Protein AF-A0A1H3RIX0-F1 (afdb_monomer_lite)

Structure (mmCIF, N/CA/C/O backbone):
data_AF-A0A1H3RIX0-F1
#
_entry.id   AF-A0A1H3RIX0-F1
#
loop_
_atom_site.group_PDB
_atom_site.id
_atom_site.type_symbol
_atom_site.label_atom_id
_atom_site.label_alt_id
_atom_site.label_comp_id
_atom_site.label_asym_id
_atom_site.label_entity_id
_atom_site.label_seq_id
_atom_site.pdbx_PDB_ins_code
_atom_site.Cartn_x
_atom_site.Cartn_y
_atom_site.Cartn_z
_atom_site.occupancy
_atom_site.B_iso_or_equiv
_atom_site.auth_seq_id
_atom_site.auth_comp_id
_atom_site.auth_asym_id
_atom_site.auth_atom_id
_atom_site.pdbx_PDB_model_num
ATOM 1 N N . ALA A 1 1 ? -14.037 -8.177 22.146 1.00 95.19 1 ALA A N 1
ATOM 2 C CA . ALA A 1 1 ? -15.132 -8.066 21.152 1.00 95.19 1 ALA A CA 1
ATOM 3 C C . ALA A 1 1 ? -14.592 -7.442 19.869 1.00 95.19 1 ALA A C 1
ATOM 5 O O . ALA A 1 1 ? -13.567 -6.767 19.934 1.00 95.19 1 ALA A O 1
ATOM 6 N N . VAL A 1 2 ? -15.252 -7.667 18.731 1.00 96.62 2 VAL A N 1
ATOM 7 C CA . VAL A 1 2 ? -14.844 -7.127 17.426 1.00 96.62 2 VAL A CA 1
ATOM 8 C C . VAL A 1 2 ? -16.074 -6.820 16.570 1.00 96.62 2 VAL A C 1
ATOM 10 O O . VAL A 1 2 ? -17.050 -7.566 16.636 1.00 96.62 2 VAL A O 1
ATOM 13 N N . ALA A 1 3 ? -16.045 -5.728 15.804 1.00 97.75 3 ALA A N 1
ATOM 14 C CA . ALA A 1 3 ? -17.119 -5.348 14.886 1.00 97.75 3 ALA A CA 1
ATOM 15 C C . ALA A 1 3 ? -16.592 -4.503 13.716 1.00 97.75 3 ALA A C 1
ATOM 17 O O . ALA A 1 3 ? -15.712 -3.665 13.907 1.00 97.75 3 ALA A O 1
ATOM 18 N N . PHE A 1 4 ? -17.166 -4.692 12.529 1.00 96.88 4 PHE A N 1
ATOM 19 C CA . PHE A 1 4 ? -16.934 -3.831 11.366 1.00 96.88 4 PHE A CA 1
ATOM 20 C C . PHE A 1 4 ? -17.996 -2.728 11.287 1.00 96.88 4 PHE A C 1
ATOM 22 O O . PHE A 1 4 ? -19.136 -2.932 11.713 1.00 96.88 4 PHE A O 1
ATOM 29 N N . SER A 1 5 ? -17.644 -1.573 10.719 1.00 95.25 5 SER A N 1
ATOM 30 C CA . SER A 1 5 ? -18.642 -0.590 10.287 1.00 95.25 5 SER A CA 1
ATOM 31 C C . SER A 1 5 ? -19.484 -1.139 9.122 1.00 95.25 5 SER A C 1
ATOM 33 O O . SER A 1 5 ? -18.999 -1.986 8.369 1.00 95.25 5 SER A O 1
ATOM 35 N N . PRO A 1 6 ? -20.729 -0.663 8.921 1.00 95.81 6 PRO A N 1
ATOM 36 C CA . PRO A 1 6 ? -21.583 -1.131 7.822 1.00 95.81 6 PRO A CA 1
ATOM 37 C C . PRO A 1 6 ? -20.980 -0.957 6.420 1.00 95.81 6 PRO A C 1
ATOM 39 O O . PRO A 1 6 ? -21.290 -1.733 5.523 1.00 95.81 6 PRO A O 1
ATOM 42 N N . ASP A 1 7 ? -20.117 0.045 6.231 1.00 93.31 7 ASP A N 1
ATOM 43 C CA . ASP A 1 7 ? -19.391 0.304 4.980 1.00 93.31 7 ASP A CA 1
ATOM 44 C C . ASP A 1 7 ? -18.050 -0.452 4.873 1.00 93.31 7 ASP A C 1
ATOM 46 O O . ASP A 1 7 ? -17.342 -0.312 3.878 1.00 93.31 7 ASP A O 1
ATOM 50 N N . GLY A 1 8 ? -17.675 -1.223 5.901 1.00 91.31 8 GLY A N 1
ATOM 51 C CA . GLY A 1 8 ? -16.440 -2.005 5.962 1.00 91.31 8 GLY A CA 1
ATOM 52 C C . GLY A 1 8 ? -15.149 -1.195 6.123 1.00 91.31 8 GLY A C 1
ATOM 53 O O . GLY A 1 8 ? -14.071 -1.784 6.149 1.00 91.31 8 GLY A O 1
ATOM 54 N N . ARG A 1 9 ? -15.218 0.138 6.246 1.00 91.38 9 ARG A N 1
ATOM 55 C CA . ARG A 1 9 ? -14.026 1.007 6.291 1.00 91.38 9 ARG A CA 1
ATOM 56 C C . ARG A 1 9 ? -13.367 1.091 7.662 1.00 91.38 9 ARG A C 1
ATOM 58 O O . ARG A 1 9 ? -12.218 1.519 7.750 1.00 91.38 9 ARG A O 1
ATOM 65 N N . LEU A 1 10 ? -14.067 0.699 8.723 1.00 93.56 10 LEU A N 1
ATOM 66 C CA . LEU A 1 10 ? -13.562 0.725 10.092 1.00 93.56 10 LEU A CA 1
ATOM 67 C C . LEU A 1 10 ? -13.717 -0.639 10.765 1.00 93.56 10 LEU A C 1
ATOM 69 O O . LEU A 1 10 ? -14.730 -1.323 10.606 1.00 93.56 10 LEU A O 1
ATOM 73 N N . LEU A 1 11 ? -12.733 -0.985 11.592 1.00 95.88 11 LEU A N 1
ATOM 74 C CA . LEU A 1 11 ? -12.788 -2.106 12.526 1.00 95.88 11 LEU A CA 1
ATOM 75 C C . LEU A 1 11 ? -12.686 -1.577 13.954 1.00 95.88 11 LEU A C 1
ATOM 77 O O . LEU A 1 11 ? -11.746 -0.864 14.299 1.00 95.88 11 LEU A O 1
ATOM 81 N N . ALA A 1 12 ? -13.635 -1.961 14.797 1.00 97.75 12 ALA A N 1
ATOM 82 C CA . ALA A 1 12 ? -13.587 -1.724 16.229 1.00 97.75 12 ALA A CA 1
ATOM 83 C C . ALA A 1 12 ? -13.158 -3.005 16.948 1.00 97.75 12 ALA A C 1
ATOM 85 O O . ALA A 1 12 ? -13.749 -4.069 16.752 1.00 97.75 12 ALA A O 1
ATOM 86 N N . THR A 1 13 ? -12.158 -2.900 17.820 1.00 98.12 13 THR A N 1
ATOM 87 C CA . THR A 1 13 ? -11.732 -3.989 18.713 1.00 98.12 13 THR A CA 1
ATOM 88 C C . THR A 1 13 ? -11.770 -3.520 20.159 1.00 98.12 13 THR A C 1
ATOM 90 O O . THR A 1 13 ? -11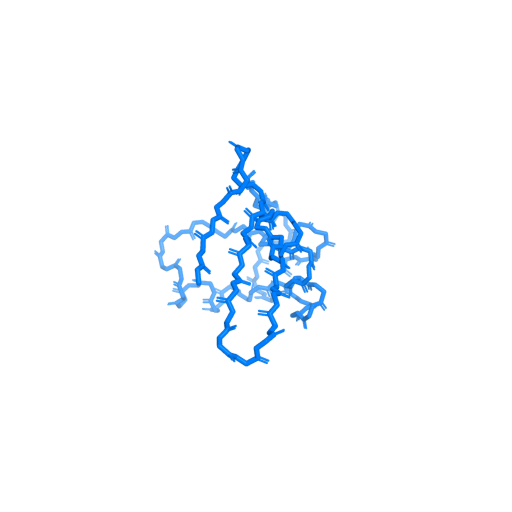.271 -2.436 20.452 1.00 98.12 13 THR A O 1
ATOM 93 N N . ALA A 1 14 ? -12.298 -4.346 21.062 1.00 97.88 14 ALA A N 1
ATOM 94 C CA . ALA A 1 14 ? -12.275 -4.108 22.507 1.00 97.88 14 ALA A CA 1
ATOM 95 C C . ALA A 1 14 ? -11.581 -5.269 23.230 1.00 97.88 14 ALA A C 1
ATOM 97 O O . ALA A 1 14 ? -11.907 -6.438 22.972 1.00 97.88 14 ALA A O 1
ATOM 98 N N . SER A 1 15 ? -10.648 -4.932 24.121 1.00 97.62 15 SER A N 1
ATOM 99 C CA . SER A 1 15 ? -9.752 -5.852 24.825 1.00 97.62 15 SER A CA 1
ATOM 100 C C . SER A 1 15 ? -10.024 -5.872 26.336 1.00 97.62 15 SER A C 1
ATOM 102 O O . SER A 1 15 ? -10.654 -4.972 26.890 1.00 97.62 15 SER A O 1
ATOM 104 N N . GLN A 1 16 ? -9.563 -6.931 27.009 1.00 97.88 16 GLN A N 1
ATOM 105 C CA . GLN A 1 16 ? -9.651 -7.058 28.471 1.00 97.88 16 GLN A CA 1
ATOM 106 C C . GLN A 1 16 ? -8.707 -6.095 29.205 1.00 97.88 16 GLN A C 1
ATOM 108 O O . GLN A 1 16 ? -8.899 -5.836 30.388 1.00 97.88 16 GLN A O 1
ATOM 113 N N . ASP A 1 17 ? -7.735 -5.513 28.500 1.00 97.12 17 ASP A N 1
ATOM 114 C CA . ASP A 1 17 ? -6.862 -4.444 29.006 1.00 97.12 17 ASP A CA 1
ATOM 115 C C . ASP A 1 17 ? -7.573 -3.083 29.164 1.00 97.12 17 ASP A C 1
ATOM 117 O O . ASP A 1 17 ? -6.921 -2.065 29.378 1.00 97.12 17 ASP A O 1
ATOM 121 N N . GLN A 1 18 ? -8.906 -3.065 29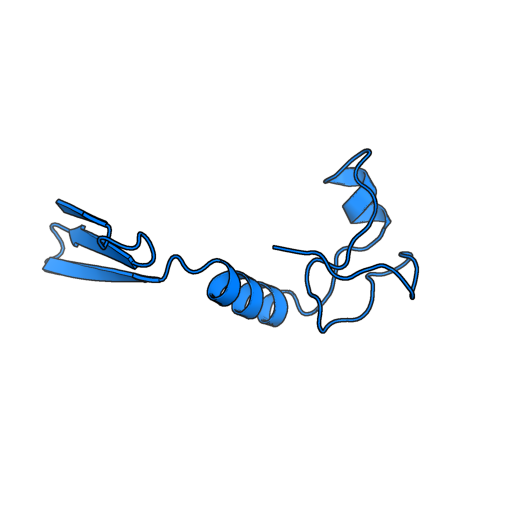.063 1.00 96.88 18 GLN A N 1
ATOM 122 C CA . GLN A 1 18 ? -9.759 -1.878 29.146 1.00 96.88 18 GLN A CA 1
ATOM 123 C C . GLN A 1 18 ? -9.544 -0.870 28.008 1.00 96.88 18 GLN A C 1
ATOM 125 O O . GLN A 1 18 ? -9.971 0.279 28.110 1.00 96.88 18 GLN A O 1
ATOM 130 N N . THR A 1 19 ? -8.940 -1.290 26.892 1.00 97.50 19 THR A N 1
ATOM 131 C CA . THR A 1 19 ? -8.808 -0.456 25.695 1.00 97.50 19 THR A CA 1
ATOM 132 C C . THR A 1 19 ? -9.796 -0.857 24.604 1.00 97.50 19 THR A C 1
ATOM 134 O O . THR A 1 19 ? -10.058 -2.036 24.339 1.00 97.50 19 THR A O 1
ATOM 137 N N . ALA A 1 20 ? -10.328 0.162 23.931 1.00 97.25 20 ALA A N 1
ATOM 138 C CA . ALA A 1 20 ? -10.960 0.030 22.631 1.00 97.25 20 ALA A CA 1
ATOM 139 C C . ALA A 1 20 ? -10.070 0.710 21.586 1.00 97.25 20 ALA A C 1
ATOM 141 O O . ALA A 1 20 ? -9.495 1.768 21.842 1.00 97.25 20 ALA A O 1
ATOM 142 N N . ARG A 1 21 ? -9.946 0.099 20.408 1.00 96.69 21 ARG A N 1
ATOM 143 C CA . ARG A 1 21 ? -9.195 0.644 19.272 1.00 96.69 21 ARG A CA 1
ATOM 144 C C . ARG A 1 21 ? -10.091 0.690 18.049 1.00 96.69 21 ARG A C 1
ATOM 146 O O . ARG A 1 21 ? -10.857 -0.247 17.809 1.00 96.69 21 ARG A O 1
ATOM 153 N N . LEU A 1 22 ? -9.964 1.775 17.295 1.00 95.56 22 LEU A N 1
ATOM 154 C CA . LEU A 1 22 ? -10.542 1.922 15.969 1.00 95.56 22 LEU A CA 1
ATOM 155 C C . LEU A 1 22 ? -9.419 1.845 14.945 1.00 95.56 22 LEU A C 1
ATOM 157 O O . LEU A 1 22 ? -8.433 2.574 15.038 1.00 95.56 22 LEU A O 1
ATOM 161 N N . TRP A 1 23 ? -9.590 0.961 13.976 1.00 92.81 23 TRP A N 1
ATOM 162 C CA . TRP A 1 23 ? -8.665 0.765 12.875 1.00 92.81 23 TRP A CA 1
ATOM 163 C C . TRP A 1 23 ? -9.325 1.285 11.606 1.00 92.81 23 TRP A C 1
ATOM 165 O O . TRP A 1 23 ? -10.424 0.849 11.260 1.00 92.81 23 TRP A O 1
ATOM 175 N N . ASN A 1 24 ? -8.661 2.212 10.920 1.00 91.50 24 ASN A N 1
ATOM 176 C CA . ASN A 1 24 ? -9.022 2.560 9.554 1.00 91.50 24 ASN A CA 1
ATOM 177 C C . ASN A 1 24 ? -8.567 1.418 8.644 1.00 91.50 24 ASN A C 1
ATOM 179 O O . ASN A 1 24 ? -7.417 1.008 8.733 1.00 91.50 24 ASN A O 1
ATOM 183 N N . LEU A 1 25 ? -9.457 0.881 7.817 1.00 90.44 25 LEU A N 1
ATOM 184 C CA . LEU A 1 25 ? -9.164 -0.191 6.863 1.00 90.44 25 LEU A CA 1
ATOM 185 C C . LEU A 1 25 ? -9.107 0.308 5.416 1.00 90.44 25 LEU A C 1
ATOM 187 O O . LEU A 1 25 ? -8.944 -0.497 4.504 1.00 90.44 25 LEU A O 1
ATOM 191 N N . SER A 1 26 ? -9.243 1.619 5.193 1.00 87.44 26 SER A N 1
ATOM 192 C CA . SER A 1 26 ? -9.100 2.218 3.869 1.00 87.44 26 SER A CA 1
ATOM 193 C C . SER A 1 26 ? -7.731 1.876 3.288 1.00 87.44 26 SER A C 1
ATOM 195 O O . SER A 1 26 ? -6.700 2.275 3.839 1.00 87.44 26 SER A O 1
ATOM 197 N N . PHE A 1 27 ? -7.735 1.135 2.180 1.00 83.06 27 PHE A N 1
ATOM 198 C CA . PHE A 1 27 ? -6.517 0.725 1.492 1.00 83.06 27 PHE A CA 1
ATOM 199 C C . PHE A 1 27 ? -5.675 1.941 1.094 1.00 83.06 27 PHE A C 1
ATOM 201 O O . PHE A 1 27 ? -4.479 1.963 1.371 1.00 83.06 27 PHE A O 1
ATOM 208 N N . ASP A 1 28 ? -6.314 2.989 0.568 1.00 83.75 28 ASP A N 1
ATOM 209 C CA . ASP A 1 28 ? -5.640 4.224 0.157 1.00 83.75 28 ASP A CA 1
ATOM 210 C C . ASP A 1 28 ? -4.866 4.866 1.313 1.00 83.75 28 ASP A C 1
ATOM 212 O O . ASP A 1 28 ? -3.723 5.283 1.148 1.00 83.75 28 ASP A O 1
ATOM 216 N N . SER A 1 29 ? -5.449 4.885 2.519 1.00 83.75 29 SER A N 1
ATOM 217 C CA . SER A 1 29 ? -4.781 5.443 3.700 1.00 83.75 29 SER A CA 1
ATOM 218 C C . SER A 1 29 ? -3.530 4.649 4.081 1.00 83.75 29 SER A C 1
ATOM 220 O O . SER A 1 29 ? -2.507 5.240 4.426 1.00 83.75 29 SER A O 1
ATOM 222 N N . TRP A 1 30 ? -3.593 3.318 4.011 1.00 88.56 30 TRP A N 1
ATOM 223 C CA . TRP A 1 30 ? -2.439 2.468 4.310 1.00 88.56 30 TRP A CA 1
ATOM 224 C C . TRP A 1 30 ? -1.369 2.529 3.230 1.00 88.56 30 TRP A C 1
ATOM 226 O O . TRP A 1 30 ? -0.184 2.508 3.560 1.00 88.56 30 TRP A O 1
ATOM 236 N N . LEU A 1 31 ? -1.770 2.640 1.965 1.00 90.62 31 LEU A N 1
ATOM 237 C CA . LEU A 1 31 ? -0.845 2.806 0.856 1.00 90.62 31 LEU A CA 1
ATOM 238 C C . LEU A 1 31 ? -0.046 4.103 1.004 1.00 90.62 31 LEU A C 1
ATOM 240 O O . LEU A 1 31 ? 1.177 4.060 0.899 1.00 90.62 31 LEU A O 1
ATOM 244 N N . THR A 1 32 ? -0.706 5.229 1.302 1.00 89.81 32 THR A N 1
ATOM 245 C CA . THR A 1 32 ? -0.025 6.514 1.522 1.00 89.81 32 THR A CA 1
ATOM 246 C C . THR A 1 32 ? 1.028 6.398 2.620 1.00 89.81 32 THR A C 1
ATOM 248 O O . THR A 1 32 ? 2.197 6.685 2.374 1.00 89.81 32 THR A O 1
ATOM 251 N N . ILE A 1 33 ? 0.649 5.884 3.796 1.00 91.44 33 ILE A N 1
ATOM 252 C CA . ILE A 1 33 ? 1.581 5.714 4.922 1.00 91.44 33 ILE A CA 1
ATOM 253 C C . ILE A 1 33 ? 2.730 4.769 4.541 1.00 91.44 33 ILE A C 1
ATOM 255 O O . ILE A 1 33 ? 3.893 5.049 4.823 1.00 91.44 33 ILE A O 1
ATOM 259 N N . GLY A 1 34 ? 2.428 3.647 3.884 1.00 92.94 34 GLY A N 1
ATOM 260 C CA . GLY A 1 34 ? 3.443 2.687 3.453 1.00 92.94 34 GLY A CA 1
ATOM 261 C C . GLY A 1 34 ? 4.451 3.302 2.481 1.00 92.94 34 GLY A C 1
ATOM 262 O O . GLY A 1 34 ? 5.658 3.118 2.641 1.00 92.94 34 GLY A O 1
ATOM 263 N N . CYS A 1 35 ? 3.968 4.075 1.511 1.00 94.69 35 CYS A N 1
ATOM 264 C CA . CYS A 1 35 ? 4.810 4.745 0.528 1.00 94.69 35 CYS A CA 1
ATOM 265 C C . CYS A 1 35 ? 5.693 5.831 1.143 1.00 94.69 35 CYS A C 1
ATOM 267 O O . CYS A 1 35 ? 6.865 5.929 0.776 1.00 94.69 35 CYS A O 1
ATOM 269 N N . GLU A 1 36 ? 5.178 6.586 2.112 1.00 94.06 36 GLU A N 1
ATOM 270 C CA . GLU A 1 36 ? 5.969 7.556 2.877 1.00 94.06 36 GLU A CA 1
ATOM 271 C C . GLU A 1 36 ? 7.086 6.876 3.682 1.00 94.06 36 GLU A C 1
ATOM 273 O O . GLU A 1 36 ? 8.218 7.357 3.701 1.00 94.06 36 GLU A O 1
ATOM 278 N N . LEU A 1 37 ? 6.794 5.734 4.313 1.00 95.06 37 LEU A N 1
ATOM 279 C CA . LEU A 1 37 ? 7.762 5.013 5.143 1.00 95.06 37 LEU A CA 1
ATOM 280 C C . LEU A 1 37 ? 8.868 4.335 4.328 1.00 95.06 37 LEU A C 1
ATOM 282 O O . LEU A 1 37 ? 10.030 4.354 4.732 1.00 95.06 37 LEU A O 1
ATOM 286 N N . VAL A 1 38 ? 8.520 3.710 3.200 1.00 92.94 38 VAL A N 1
ATOM 287 C CA . VAL A 1 38 ? 9.493 2.998 2.353 1.00 92.94 38 VAL A CA 1
ATOM 288 C C . VAL A 1 38 ? 10.279 3.974 1.471 1.00 92.94 38 VAL A C 1
ATOM 290 O O . VAL A 1 38 ? 11.443 3.715 1.161 1.00 92.94 38 VAL A O 1
ATOM 293 N N . ASN A 1 39 ? 9.664 5.102 1.089 1.00 95.31 39 ASN A N 1
ATOM 294 C CA . ASN A 1 39 ? 10.259 6.206 0.327 1.00 95.31 39 ASN A CA 1
ATOM 295 C C . ASN A 1 39 ? 10.907 5.800 -1.018 1.00 95.31 39 ASN A C 1
ATOM 297 O O . ASN A 1 39 ? 11.775 6.491 -1.551 1.00 95.31 39 ASN A O 1
ATOM 301 N N . ARG A 1 40 ? 10.507 4.658 -1.584 1.00 96.69 40 ARG A N 1
ATOM 302 C CA . ARG A 1 40 ? 10.875 4.219 -2.937 1.00 96.69 40 ARG A CA 1
ATOM 303 C C . ARG A 1 40 ? 9.931 3.130 -3.433 1.00 96.69 40 ARG A C 1
ATOM 305 O O . ARG A 1 40 ? 9.361 2.388 -2.639 1.00 96.69 40 ARG A O 1
ATOM 312 N N . ASN A 1 41 ? 9.854 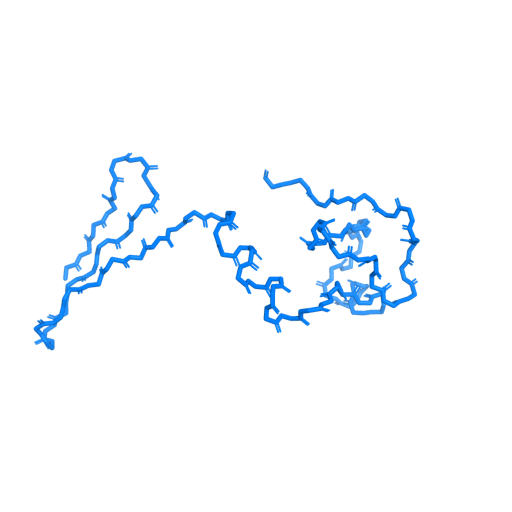2.972 -4.751 1.00 97.44 41 ASN A N 1
ATOM 313 C CA . ASN A 1 41 ? 9.322 1.753 -5.353 1.00 97.44 41 ASN A CA 1
ATOM 314 C C . ASN A 1 41 ? 10.351 0.605 -5.291 1.00 97.44 41 ASN A C 1
ATOM 316 O O . ASN A 1 41 ? 11.563 0.824 -5.150 1.00 97.44 41 ASN A O 1
ATOM 320 N N . LEU A 1 42 ? 9.863 -0.632 -5.422 1.00 97.19 42 LEU A N 1
ATOM 321 C CA . LEU A 1 42 ? 10.708 -1.821 -5.559 1.00 97.19 42 LEU A CA 1
ATOM 322 C C . LEU A 1 42 ? 11.597 -1.699 -6.795 1.00 97.19 42 LEU A C 1
ATOM 324 O O . LEU A 1 42 ? 11.144 -1.277 -7.857 1.00 97.19 42 LEU A O 1
ATOM 328 N N . SER A 1 43 ? 12.858 -2.097 -6.677 1.00 97.81 43 SER A N 1
ATOM 329 C CA . SER A 1 43 ? 13.724 -2.273 -7.841 1.00 97.81 43 SER A CA 1
ATOM 330 C C . SER A 1 43 ? 13.182 -3.369 -8.760 1.00 97.81 43 SER A C 1
ATOM 332 O O . SER A 1 43 ? 12.426 -4.241 -8.332 1.00 97.81 43 SER A O 1
ATOM 334 N N . MET A 1 44 ? 13.614 -3.375 -10.019 1.00 97.75 44 MET A N 1
ATOM 335 C CA . MET A 1 44 ? 13.243 -4.446 -10.950 1.00 97.75 44 MET A CA 1
ATOM 336 C C . MET A 1 44 ? 13.734 -5.824 -10.470 1.00 97.75 44 MET A C 1
ATOM 338 O O . MET A 1 44 ? 13.073 -6.836 -10.690 1.00 97.75 44 MET A O 1
ATOM 342 N N . ALA A 1 45 ? 14.875 -5.871 -9.774 1.00 98.12 45 ALA A N 1
ATOM 343 C CA . ALA A 1 45 ? 15.401 -7.104 -9.193 1.00 98.12 45 ALA A CA 1
ATOM 344 C C . ALA A 1 45 ? 14.503 -7.633 -8.062 1.00 98.12 45 ALA A C 1
ATOM 346 O O . ALA A 1 45 ? 14.130 -8.805 -8.078 1.00 98.12 45 ALA A O 1
ATOM 347 N N . GLU A 1 46 ? 14.105 -6.765 -7.125 1.00 97.94 46 GLU A N 1
ATOM 348 C CA . GLU A 1 46 ? 13.162 -7.124 -6.057 1.00 97.94 46 GLU A CA 1
ATOM 349 C C . GLU A 1 46 ? 11.798 -7.526 -6.629 1.00 97.94 46 GLU A C 1
ATOM 351 O O . GLU A 1 46 ? 11.213 -8.506 -6.178 1.00 97.94 46 GLU A O 1
ATOM 356 N N . TRP A 1 47 ? 11.313 -6.819 -7.655 1.00 97.56 47 TRP A N 1
ATOM 357 C CA . TRP A 1 47 ? 10.051 -7.140 -8.319 1.00 97.56 47 TRP A CA 1
ATOM 358 C C . TRP A 1 47 ? 10.070 -8.539 -8.933 1.00 97.56 47 TRP A C 1
ATOM 360 O O . TRP A 1 47 ? 9.191 -9.345 -8.653 1.00 97.56 47 TRP A O 1
ATOM 370 N N . ASN A 1 48 ? 11.108 -8.872 -9.702 1.00 97.12 48 ASN A N 1
ATOM 371 C CA . ASN A 1 48 ? 11.247 -10.200 -10.304 1.00 97.12 48 ASN A CA 1
ATOM 372 C C . ASN A 1 48 ? 11.370 -11.318 -9.259 1.00 97.12 48 ASN A C 1
ATOM 374 O O . ASN A 1 48 ? 10.957 -12.447 -9.521 1.00 97.12 48 ASN A O 1
ATOM 378 N N . GLN A 1 49 ? 11.943 -11.017 -8.090 1.00 98.06 49 GLN A N 1
ATOM 379 C CA . GLN A 1 49 ? 12.081 -11.976 -6.998 1.00 98.06 49 GLN A CA 1
ATOM 380 C C . GLN A 1 49 ? 10.762 -12.195 -6.244 1.00 98.06 49 GLN A C 1
ATOM 382 O O . GLN A 1 49 ? 10.439 -13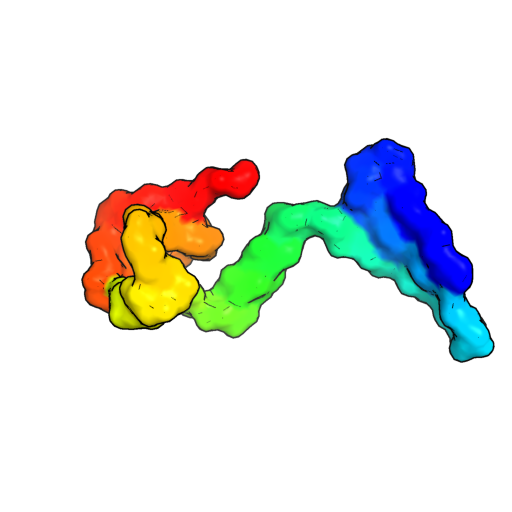.329 -5.896 1.00 98.06 49 GLN A O 1
ATOM 387 N N . LEU A 1 50 ? 10.029 -11.120 -5.950 1.00 96.81 50 LEU A N 1
ATOM 388 C CA . LEU A 1 50 ? 8.838 -11.159 -5.095 1.00 96.81 50 LEU A CA 1
ATOM 389 C C . LEU A 1 50 ? 7.547 -11.401 -5.883 1.00 96.81 50 LEU A C 1
ATOM 391 O O . LEU A 1 50 ? 6.607 -11.989 -5.354 1.00 96.81 50 LEU A O 1
ATOM 395 N N . LEU A 1 51 ? 7.500 -10.944 -7.133 1.00 96.19 51 LEU A N 1
ATOM 396 C CA . LEU A 1 51 ? 6.323 -10.929 -8.001 1.00 96.19 51 LEU A CA 1
ATOM 397 C C . LEU A 1 51 ? 6.661 -11.517 -9.387 1.00 96.19 51 LEU A C 1
ATOM 399 O O . LEU A 1 51 ? 6.521 -10.842 -10.412 1.00 96.19 51 LEU A O 1
ATOM 403 N N . PRO A 1 52 ? 7.129 -12.778 -9.457 1.00 95.38 52 PRO A N 1
ATOM 404 C CA . PRO A 1 52 ? 7.547 -13.378 -10.717 1.00 95.38 52 PRO A CA 1
ATOM 405 C C . PRO A 1 52 ? 6.378 -13.469 -11.708 1.00 95.38 52 PRO A C 1
ATOM 407 O O . PRO A 1 52 ? 5.309 -13.988 -11.392 1.00 95.38 52 PRO A O 1
ATOM 410 N N . GLY A 1 53 ? 6.601 -12.983 -12.932 1.00 94.19 53 GLY A N 1
ATOM 411 C CA . GLY A 1 53 ? 5.610 -13.010 -14.015 1.00 94.19 53 GLY A CA 1
ATOM 412 C C . GLY A 1 53 ? 4.561 -11.895 -13.967 1.00 94.19 53 GLY A C 1
ATOM 413 O O . GLY A 1 53 ? 3.727 -11.821 -14.867 1.00 94.19 53 GLY A O 1
ATOM 414 N N . VAL A 1 54 ? 4.609 -11.013 -12.965 1.00 95.94 54 VAL A N 1
ATOM 415 C CA . VAL A 1 54 ? 3.735 -9.837 -12.884 1.00 95.94 54 VAL A CA 1
ATOM 416 C C . VAL A 1 54 ? 4.412 -8.659 -13.596 1.00 95.94 54 VAL A C 1
ATOM 418 O O . VAL A 1 54 ? 5.561 -8.347 -13.265 1.00 95.94 54 VAL A O 1
ATOM 421 N N . PRO A 1 55 ? 3.745 -7.982 -14.553 1.00 95.88 55 PRO A N 1
ATOM 422 C CA . PRO A 1 55 ? 4.272 -6.761 -15.155 1.00 95.88 55 PRO A CA 1
ATOM 423 C C . PRO A 1 55 ? 4.615 -5.717 -14.093 1.00 95.88 55 PRO A C 1
ATOM 425 O O . PRO A 1 55 ? 3.896 -5.569 -13.108 1.00 95.88 55 PRO A O 1
ATOM 428 N N . TYR A 1 56 ? 5.723 -5.005 -14.285 1.00 97.06 56 TYR A N 1
ATOM 429 C CA . TYR A 1 56 ? 6.146 -3.989 -13.330 1.00 97.06 56 TYR A CA 1
ATOM 430 C C . TYR A 1 56 ? 5.169 -2.807 -13.326 1.00 97.06 56 TYR A C 1
ATOM 432 O O . TYR A 1 56 ? 4.943 -2.182 -14.363 1.00 97.06 56 TYR A O 1
ATOM 440 N N . GLU A 1 57 ? 4.671 -2.453 -12.144 1.00 97.44 57 GLU A N 1
ATOM 441 C CA . GLU A 1 57 ? 3.883 -1.245 -11.904 1.00 97.44 57 GLU A CA 1
ATOM 442 C C . GLU A 1 57 ? 4.449 -0.491 -10.697 1.00 97.44 57 GLU A C 1
ATOM 444 O O . GLU A 1 57 ? 4.986 -1.079 -9.758 1.00 97.44 57 GLU A O 1
ATOM 449 N N . ARG A 1 58 ? 4.329 0.838 -10.690 1.00 96.44 58 ARG A N 1
ATOM 450 C CA . ARG A 1 58 ? 4.734 1.649 -9.539 1.00 96.44 58 ARG A CA 1
ATOM 451 C C . ARG A 1 58 ? 3.700 1.491 -8.430 1.00 96.44 58 ARG A C 1
ATOM 453 O O . ARG A 1 58 ? 2.631 2.099 -8.495 1.00 96.44 58 ARG A O 1
ATOM 460 N N . THR A 1 59 ? 4.041 0.700 -7.412 1.00 94.06 59 THR A N 1
ATOM 461 C CA . THR A 1 59 ? 3.243 0.516 -6.192 1.00 94.06 59 THR A CA 1
ATOM 462 C C . THR A 1 59 ? 2.931 1.853 -5.521 1.00 94.06 59 THR A C 1
ATOM 464 O O . THR A 1 59 ? 1.799 2.081 -5.116 1.00 94.06 59 THR A O 1
ATOM 467 N N . CYS A 1 60 ? 3.915 2.749 -5.445 1.00 95.44 60 CYS A N 1
ATOM 468 C CA . CYS A 1 60 ? 3.763 4.114 -4.956 1.00 95.44 60 CYS A CA 1
ATOM 469 C C . CYS A 1 60 ? 3.606 5.071 -6.146 1.00 95.44 60 CYS A C 1
ATOM 471 O O . CYS A 1 60 ? 4.620 5.380 -6.788 1.00 95.44 60 CYS A O 1
ATOM 473 N N . PRO A 1 61 ? 2.377 5.534 -6.463 1.00 92.69 61 PRO A N 1
ATOM 474 C CA . PRO A 1 61 ? 2.080 6.267 -7.700 1.00 92.69 61 PRO A CA 1
ATOM 475 C C . PRO A 1 61 ? 2.823 7.596 -7.838 1.00 92.69 61 PRO A C 1
ATOM 477 O O . PRO A 1 61 ? 3.181 7.993 -8.949 1.00 92.69 61 PRO A O 1
ATOM 480 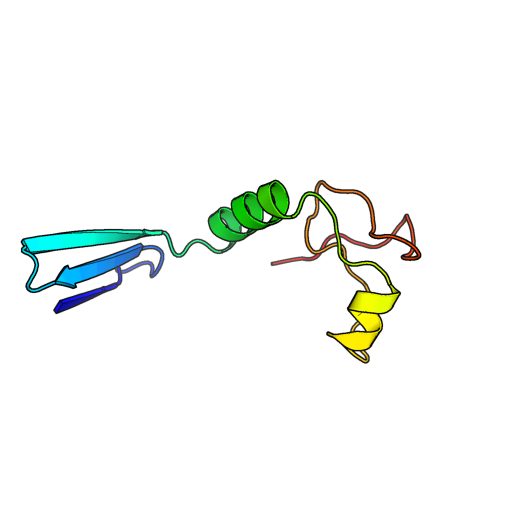N N . ASP A 1 62 ? 3.089 8.253 -6.711 1.00 92.88 62 ASP A N 1
ATOM 481 C CA . ASP A 1 62 ? 3.707 9.582 -6.663 1.00 92.88 62 ASP A CA 1
ATOM 482 C C . ASP A 1 62 ? 5.241 9.534 -6.627 1.00 92.88 62 ASP A C 1
ATOM 484 O O . ASP A 1 62 ? 5.908 10.563 -6.721 1.00 92.88 62 ASP A O 1
ATOM 488 N N . LEU A 1 63 ? 5.822 8.335 -6.520 1.00 95.00 63 LEU A N 1
ATOM 489 C CA . LEU A 1 63 ? 7.268 8.129 -6.512 1.00 95.00 63 LEU A CA 1
ATOM 490 C C . LEU A 1 63 ? 7.770 7.688 -7.895 1.00 95.00 63 LEU A C 1
ATOM 492 O O . LEU A 1 63 ? 7.029 7.053 -8.656 1.00 95.00 63 LEU A O 1
ATOM 496 N N . PRO A 1 64 ? 9.041 7.966 -8.240 1.00 96.62 64 PRO A N 1
ATOM 497 C CA . PRO A 1 64 ? 9.639 7.443 -9.463 1.00 96.62 64 PRO A CA 1
ATOM 498 C C . PRO A 1 64 ? 9.650 5.909 -9.471 1.00 96.62 64 PRO A C 1
ATOM 500 O O . PRO A 1 64 ? 9.512 5.250 -8.433 1.00 96.62 64 PRO A O 1
ATOM 503 N N . ALA A 1 65 ? 9.827 5.333 -10.661 1.00 97.62 65 ALA A N 1
ATOM 504 C CA . ALA A 1 65 ? 10.061 3.902 -10.800 1.00 97.62 65 ALA A CA 1
ATOM 505 C C . ALA A 1 65 ? 11.291 3.477 -9.983 1.00 97.62 65 ALA A C 1
ATOM 507 O O . ALA A 1 65 ? 12.241 4.246 -9.808 1.00 97.62 65 ALA A O 1
ATOM 508 N N . GLY A 1 66 ? 11.259 2.258 -9.449 1.00 97.38 66 GLY A N 1
ATOM 509 C CA . GLY A 1 66 ? 12.367 1.742 -8.660 1.00 97.38 66 GLY A CA 1
ATOM 510 C C . GLY A 1 66 ? 13.605 1.476 -9.511 1.00 97.38 66 GLY A C 1
ATOM 511 O O . GLY A 1 66 ? 13.574 1.474 -10.741 1.00 97.38 66 GLY A O 1
ATOM 512 N N . GLN A 1 67 ? 14.731 1.246 -8.844 1.00 97.88 67 GLN A N 1
ATOM 513 C CA . GLN A 1 67 ? 16.014 1.078 -9.518 1.00 97.88 67 GLN A CA 1
ATOM 514 C C . GLN A 1 67 ? 15.964 -0.030 -10.585 1.00 97.88 67 GLN A C 1
ATOM 516 O O . GLN A 1 67 ? 15.555 -1.160 -10.314 1.00 97.88 67 GLN A O 1
ATOM 521 N N . GLY A 1 68 ? 16.403 0.304 -11.801 1.00 97.31 68 GLY A N 1
ATOM 522 C CA . GLY A 1 68 ? 16.440 -0.623 -12.934 1.00 97.31 68 GLY A CA 1
ATOM 523 C C . GLY A 1 68 ? 15.076 -0.949 -13.550 1.00 97.31 68 GLY A C 1
ATOM 524 O O . GLY A 1 68 ? 15.030 -1.760 -14.471 1.00 97.31 68 GLY A O 1
ATOM 525 N N . ALA A 1 69 ? 13.984 -0.351 -13.063 1.00 97.69 69 ALA A N 1
ATOM 526 C CA . ALA A 1 69 ? 12.666 -0.476 -13.672 1.00 97.69 69 ALA A CA 1
ATOM 527 C C . ALA A 1 69 ? 12.458 0.575 -14.784 1.00 97.69 69 ALA A C 1
ATOM 529 O O . ALA A 1 69 ? 13.132 1.612 -14.777 1.00 97.69 69 ALA A O 1
ATOM 530 N N . PRO A 1 70 ? 11.534 0.338 -15.736 1.00 97.00 70 PRO A N 1
ATOM 531 C CA . PRO A 1 70 ? 11.201 1.314 -16.773 1.00 97.00 70 PRO A CA 1
ATOM 532 C C . PRO A 1 70 ? 10.741 2.647 -16.171 1.00 97.00 70 PRO A C 1
ATOM 534 O O . PRO A 1 70 ? 9.875 2.677 -15.297 1.00 97.00 70 PRO A O 1
ATOM 537 N N . SER A 1 71 ? 11.303 3.764 -16.638 1.00 94.06 71 SER A N 1
ATOM 538 C CA . SER A 1 71 ? 10.972 5.098 -16.114 1.00 94.06 71 SER A CA 1
ATOM 539 C C . SER A 1 71 ? 9.541 5.539 -16.430 1.00 94.06 71 SER A C 1
ATOM 541 O O . SER A 1 71 ? 8.989 6.379 -15.727 1.00 94.06 71 SER A O 1
ATOM 543 N N . ASP A 1 72 ? 8.952 4.980 -17.485 1.00 95.38 72 ASP A N 1
ATOM 544 C CA . ASP A 1 72 ? 7.581 5.201 -17.948 1.00 95.38 72 ASP A CA 1
ATOM 545 C C . ASP A 1 72 ? 6.584 4.171 -17.389 1.00 95.38 72 ASP A C 1
ATOM 547 O O . ASP A 1 72 ? 5.428 4.142 -17.814 1.00 95.38 72 ASP A O 1
ATOM 551 N N . ALA A 1 73 ? 7.004 3.342 -16.425 1.00 96.56 73 ALA A N 1
ATOM 552 C CA . ALA A 1 73 ? 6.141 2.337 -15.823 1.00 96.56 73 ALA A CA 1
ATOM 553 C C . ALA A 1 73 ? 4.842 2.956 -15.264 1.00 96.56 73 ALA A C 1
ATOM 555 O O . ALA A 1 73 ? 4.879 3.986 -14.565 1.00 96.56 73 ALA A O 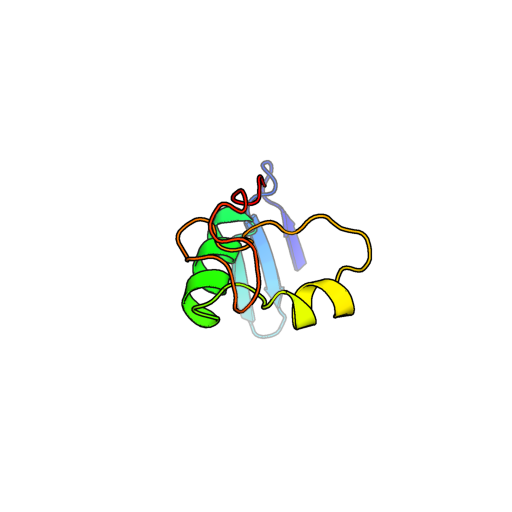1
ATOM 556 N N . PRO A 1 74 ? 3.684 2.322 -15.527 1.00 97.38 74 PRO A N 1
ATOM 557 C CA . PRO A 1 74 ? 2.405 2.828 -15.061 1.00 97.38 74 PRO A CA 1
ATOM 558 C C . PRO A 1 74 ? 2.344 2.802 -13.533 1.00 97.38 74 PRO A C 1
ATOM 560 O O . PRO A 1 74 ? 2.985 1.981 -12.877 1.00 97.38 74 PRO A O 1
ATOM 563 N N . ALA A 1 75 ? 1.566 3.716 -12.960 1.00 95.06 75 ALA A N 1
ATOM 564 C CA . ALA A 1 75 ? 1.177 3.607 -11.561 1.00 95.06 75 ALA A CA 1
ATOM 565 C C . ALA A 1 75 ? 0.171 2.466 -11.392 1.00 95.06 75 ALA A C 1
ATOM 567 O O . ALA A 1 75 ? -0.723 2.312 -12.231 1.00 95.06 75 ALA A O 1
ATOM 568 N N . ALA A 1 76 ? 0.317 1.712 -10.302 1.00 91.06 76 ALA A N 1
ATOM 569 C CA . ALA A 1 76 ? -0.639 0.681 -9.938 1.00 91.06 76 ALA A CA 1
ATOM 570 C C . ALA A 1 76 ? -2.037 1.286 -9.752 1.00 91.06 76 ALA A C 1
ATOM 572 O O . ALA A 1 76 ? -2.188 2.416 -9.274 1.00 91.06 76 ALA A O 1
ATOM 573 N N . ARG A 1 77 ? -3.059 0.531 -10.160 1.00 86.62 77 ARG A N 1
ATOM 574 C CA . ARG A 1 77 ? -4.466 0.902 -9.982 1.00 86.62 77 ARG A CA 1
ATOM 575 C C . ARG A 1 77 ? -5.069 0.010 -8.907 1.00 86.62 77 ARG A C 1
ATOM 577 O O . ARG A 1 77 ? -5.152 -1.200 -9.108 1.00 86.62 77 ARG A O 1
ATOM 584 N N . TYR A 1 78 ? -5.452 0.625 -7.795 1.00 79.44 78 TYR A N 1
ATOM 585 C CA . TYR A 1 78 ? -6.050 -0.030 -6.634 1.00 79.44 78 TYR A CA 1
ATOM 586 C C . TYR A 1 78 ? -7.566 0.148 -6.610 1.00 79.44 78 TYR A C 1
ATOM 588 O O . TYR A 1 78 ? -8.039 1.192 -7.119 1.00 79.44 78 TYR A O 1
#

pLDDT: mean 94.61, std 3.88, range [79.44, 98.12]

Sequence (78 aa):
AVAFSPDGRLLATASQDQTARLWNLSFDSWLTIGCELVNRNLSMAEWNQLLPGVPYERTCPDLPAGQGAPSDAPAARY

InterPro domains:
  IPR001680 WD40 repeat [PF00400] (1-24)
  IPR001680 WD40 repeat [PS50082] (1-26)
  IPR015943 WD40/YVTN repeat-like-containing domain superfamily [G3DSA:2.130.10.10] (1-53)
  IPR019775 WD40 repeat, conserved site [PS00678] (11-25)
  IPR036322 WD40-repeat-containing domain superfamily [SSF50978] (2-25)

Radius of gyration: 17.17 Å; chains: 1; bounding box: 38×23×47 Å

Secondary structure (DSSP, 8-state):
-EEE-TTSSEEEEE-TTS-EEEEE--HHHHHHHHHHHH-SPPPHHHHHHHSTTPPP-BSSTTSPPPTTS-TTPPBP--

Organism: NCBI:txid1137993

Foldseek 3Di:
DWDADPVRQWIWDQDPVRDIDIDGPPPVVVLVVVCVVVVAFDAPVRCCVVPPPDPDAGSNQPHAHHHNDDRPHHHDDD